Protein AF-N0B5R2-F1 (afdb_monomer_lite)

Structure (mmCIF, N/CA/C/O backbone):
data_AF-N0B5R2-F1
#
_entry.id   AF-N0B5R2-F1
#
loop_
_atom_site.group_PDB
_atom_site.id
_atom_site.type_symbol
_atom_site.label_atom_id
_atom_site.label_alt_id
_atom_site.label_comp_id
_atom_site.label_asym_id
_atom_site.label_entity_id
_atom_site.label_seq_id
_atom_site.pdbx_PDB_ins_code
_atom_site.Cartn_x
_atom_site.Cartn_y
_atom_site.Cartn_z
_atom_site.occupancy
_atom_site.B_iso_or_equiv
_atom_site.auth_seq_id
_atom_site.auth_comp_id
_atom_site.auth_asym_id
_atom_site.auth_atom_id
_atom_site.pdbx_PDB_model_num
ATOM 1 N N . MET A 1 1 ? 3.171 1.108 18.942 1.00 44.44 1 MET A N 1
ATOM 2 C CA . MET A 1 1 ? 3.605 0.472 17.682 1.00 44.44 1 MET A CA 1
ATOM 3 C C . MET A 1 1 ? 4.267 1.555 16.857 1.00 44.44 1 MET A C 1
ATOM 5 O O . MET A 1 1 ? 3.636 2.564 16.579 1.00 44.44 1 MET A O 1
ATOM 9 N N . THR A 1 2 ? 5.569 1.438 16.628 1.00 51.78 2 THR A N 1
ATOM 10 C CA . THR A 1 2 ? 6.369 2.449 15.932 1.00 51.78 2 THR A CA 1
ATOM 11 C C . THR A 1 2 ? 6.146 2.381 14.425 1.00 51.78 2 THR A C 1
ATOM 13 O O . THR A 1 2 ? 6.495 1.384 13.806 1.00 51.78 2 THR A O 1
ATOM 16 N N . GLY A 1 3 ? 5.661 3.483 13.854 1.00 72.31 3 GLY A N 1
ATOM 17 C CA . GLY A 1 3 ? 6.404 4.137 12.778 1.00 72.31 3 GLY A CA 1
ATOM 18 C C . GLY A 1 3 ? 6.271 3.560 11.376 1.00 72.31 3 GLY A C 1
ATOM 19 O O . GLY A 1 3 ? 7.284 3.467 10.700 1.00 72.31 3 GLY A O 1
ATOM 20 N N . LEU A 1 4 ? 5.059 3.225 10.926 1.00 86.00 4 LEU A N 1
ATOM 21 C CA . LEU A 1 4 ? 4.783 3.281 9.489 1.00 86.00 4 LEU A CA 1
ATOM 22 C C . LEU A 1 4 ? 4.556 4.747 9.127 1.00 86.00 4 LEU A C 1
ATOM 24 O O . LEU A 1 4 ? 3.554 5.343 9.522 1.00 86.00 4 LEU A O 1
ATOM 28 N N . LEU A 1 5 ? 5.517 5.342 8.434 1.00 90.19 5 LEU A N 1
ATOM 29 C CA . LEU A 1 5 ? 5.433 6.710 7.948 1.00 90.19 5 LEU A CA 1
ATOM 30 C C . LEU A 1 5 ? 5.167 6.702 6.442 1.00 90.19 5 LEU A C 1
ATOM 32 O O . LEU A 1 5 ? 5.578 5.768 5.749 1.00 90.19 5 LEU A O 1
ATOM 36 N N . PRO A 1 6 ? 4.529 7.756 5.899 1.00 90.62 6 PRO A N 1
ATOM 37 C CA . PRO A 1 6 ? 4.458 7.936 4.457 1.00 90.62 6 PRO A CA 1
ATOM 38 C C . PRO A 1 6 ? 5.842 7.761 3.825 1.00 90.62 6 PRO A C 1
ATOM 40 O O . PRO A 1 6 ? 6.829 8.250 4.373 1.00 90.62 6 PRO A O 1
ATOM 43 N N . PHE A 1 7 ? 5.898 7.089 2.682 1.00 92.31 7 PHE A N 1
ATOM 44 C CA . PHE A 1 7 ? 7.090 6.723 1.912 1.00 92.31 7 PHE A CA 1
ATOM 45 C C . PHE A 1 7 ? 7.958 5.607 2.477 1.00 92.31 7 PHE A C 1
ATOM 47 O O . PHE A 1 7 ? 8.950 5.255 1.841 1.00 92.31 7 PHE A O 1
ATOM 54 N N . ASP A 1 8 ? 7.620 5.016 3.619 1.00 94.94 8 AS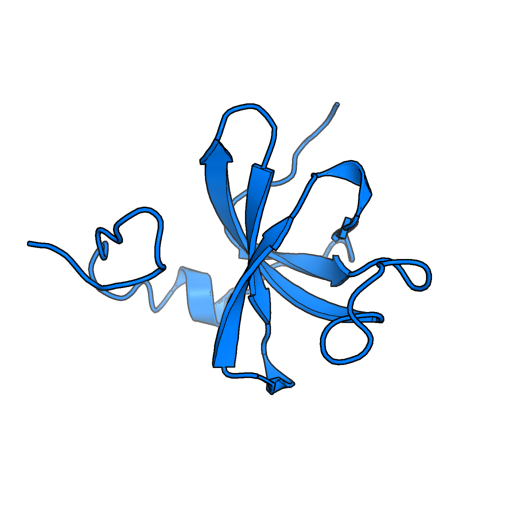P A N 1
ATOM 55 C CA . ASP A 1 8 ? 8.339 3.825 4.061 1.00 94.94 8 ASP A CA 1
ATOM 56 C C . ASP A 1 8 ? 8.078 2.678 3.086 1.00 94.94 8 ASP A C 1
ATOM 58 O O . ASP A 1 8 ? 6.930 2.381 2.745 1.00 94.94 8 ASP A O 1
ATOM 62 N N . VAL A 1 9 ? 9.156 2.041 2.628 1.00 96.19 9 VAL A N 1
ATOM 63 C CA . VAL A 1 9 ? 9.078 0.906 1.710 1.00 96.19 9 VAL A CA 1
ATOM 64 C C . VAL A 1 9 ? 8.752 -0.340 2.514 1.00 96.19 9 VAL A C 1
ATOM 66 O O . VAL A 1 9 ? 9.477 -0.707 3.450 1.00 96.19 9 VAL A O 1
ATOM 69 N N . VAL A 1 10 ? 7.686 -1.018 2.111 1.00 97.00 10 VAL A N 1
ATOM 70 C CA . VAL A 1 10 ? 7.141 -2.195 2.779 1.00 97.00 10 VAL A CA 1
ATOM 71 C C . VAL A 1 10 ? 7.037 -3.389 1.835 1.00 97.00 10 VAL A C 1
ATOM 73 O O . VAL A 1 10 ? 6.991 -3.244 0.612 1.00 97.00 10 VAL A O 1
ATOM 76 N N . VAL A 1 11 ? 7.002 -4.578 2.429 1.00 97.38 11 VAL A N 1
ATOM 77 C CA . VAL A 1 11 ? 6.628 -5.839 1.782 1.00 97.38 11 VAL A CA 1
ATOM 78 C C . VAL A 1 11 ? 5.314 -6.304 2.388 1.00 97.38 11 VAL A C 1
ATOM 80 O O . VAL A 1 11 ? 5.164 -6.291 3.613 1.00 97.38 11 VAL A O 1
ATOM 83 N N . ILE A 1 12 ? 4.381 -6.717 1.541 1.00 96.81 12 ILE A N 1
ATOM 84 C CA . ILE A 1 12 ? 3.084 -7.249 1.959 1.00 96.81 12 ILE A CA 1
ATOM 85 C C . ILE A 1 12 ? 3.274 -8.699 2.401 1.00 96.81 12 ILE A C 1
ATOM 87 O O . ILE A 1 12 ? 4.024 -9.451 1.775 1.00 96.81 12 ILE A O 1
ATOM 91 N N . ALA A 1 13 ? 2.661 -9.071 3.521 1.00 95.69 13 ALA A N 1
ATOM 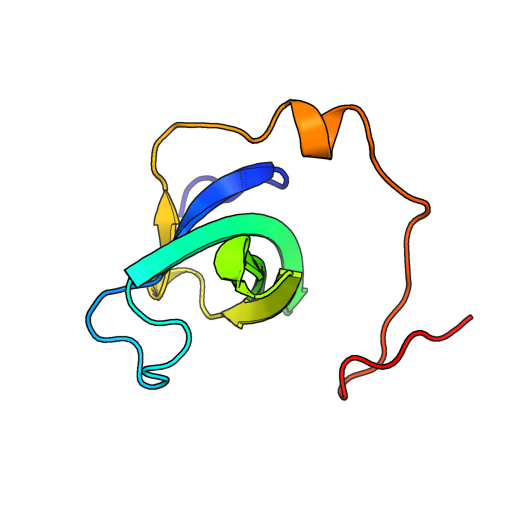92 C CA . ALA A 1 13 ? 2.907 -10.331 4.201 1.00 95.69 13 ALA A CA 1
ATOM 93 C C . ALA A 1 13 ? 2.683 -11.528 3.265 1.00 95.69 13 ALA A C 1
ATOM 95 O O . ALA A 1 13 ? 1.795 -11.527 2.414 1.00 95.69 13 ALA A O 1
ATOM 96 N N . SER A 1 14 ? 3.522 -12.555 3.404 1.00 92.75 14 SER A N 1
ATOM 97 C CA . SER A 1 14 ? 3.500 -13.742 2.539 1.00 92.75 14 SER A CA 1
ATOM 98 C C . SER A 1 14 ? 2.283 -14.643 2.763 1.00 92.75 14 SER A C 1
ATOM 100 O O . SER A 1 14 ? 2.076 -15.588 2.012 1.00 92.75 14 SER A O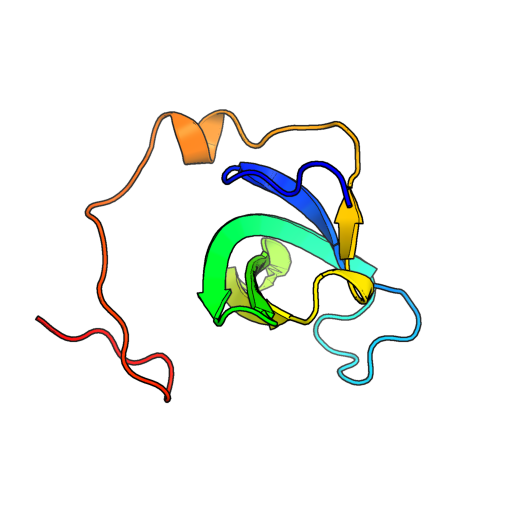 1
ATOM 102 N N . ASP A 1 15 ? 1.517 -14.393 3.815 1.00 92.50 15 ASP A N 1
ATOM 103 C CA . ASP A 1 15 ? 0.274 -15.063 4.181 1.00 92.50 15 ASP A CA 1
ATOM 104 C C . ASP A 1 15 ? -0.963 -14.178 3.948 1.00 92.50 15 ASP A C 1
ATOM 106 O O . ASP A 1 15 ? -2.071 -14.598 4.270 1.00 92.50 15 ASP A O 1
ATOM 110 N N . PHE A 1 16 ? -0.798 -12.988 3.352 1.00 93.81 16 PHE A N 1
ATOM 111 C CA . PHE A 1 16 ? -1.912 -12.101 3.016 1.00 93.81 16 PHE A CA 1
ATOM 112 C C . PHE A 1 16 ? -2.880 -12.767 2.032 1.00 93.81 16 PHE A C 1
ATOM 114 O O . PHE A 1 16 ? -2.444 -13.405 1.078 1.00 93.81 16 PHE A O 1
ATOM 121 N N . GLU A 1 17 ? -4.186 -12.636 2.243 1.00 92.19 17 GLU A N 1
ATOM 122 C CA . GLU A 1 17 ? -5.202 -13.437 1.545 1.00 92.19 17 GLU A CA 1
ATOM 123 C C . GLU A 1 17 ? -5.197 -13.285 0.015 1.00 92.19 17 GLU A C 1
ATOM 125 O O . GLU A 1 17 ? -5.366 -14.279 -0.689 1.00 92.19 17 GLU A O 1
ATOM 130 N N . ASP A 1 18 ? -4.926 -12.081 -0.489 1.00 91.44 18 ASP A N 1
ATOM 131 C CA . ASP A 1 18 ? -4.913 -11.766 -1.918 1.00 91.44 18 ASP A CA 1
ATOM 132 C C . ASP A 1 18 ? -3.557 -12.134 -2.554 1.00 91.44 18 ASP A C 1
ATOM 134 O O . ASP A 1 18 ? -2.510 -11.547 -2.256 1.00 91.44 18 ASP A O 1
ATOM 138 N N . GLU A 1 19 ? -3.578 -13.142 -3.430 1.00 93.44 19 GLU A N 1
ATOM 139 C CA . GLU A 1 19 ? -2.396 -13.674 -4.114 1.00 93.44 19 GLU A CA 1
ATOM 140 C C . GLU A 1 19 ? -1.773 -12.686 -5.107 1.00 93.44 19 GLU A C 1
ATOM 142 O O . GLU A 1 19 ? -0.559 -12.737 -5.317 1.00 93.44 19 GLU A O 1
ATOM 147 N N . ASP A 1 20 ? -2.558 -11.760 -5.669 1.00 89.94 20 ASP A N 1
ATOM 148 C CA . ASP A 1 20 ? -2.054 -10.791 -6.646 1.00 89.94 20 ASP A CA 1
ATOM 149 C C . ASP A 1 20 ? -1.131 -9.764 -5.988 1.00 89.94 20 ASP A C 1
ATOM 151 O O . ASP A 1 20 ? -0.292 -9.160 -6.657 1.00 89.94 20 ASP A O 1
ATOM 155 N N . VAL A 1 21 ? -1.252 -9.574 -4.674 1.00 93.31 21 VAL A N 1
ATOM 156 C CA . VAL A 1 21 ? -0.533 -8.542 -3.921 1.00 93.31 21 VAL A CA 1
ATOM 157 C C . VAL A 1 21 ? 0.405 -9.103 -2.842 1.00 93.31 21 VAL A C 1
ATOM 159 O O . VAL A 1 21 ? 1.383 -8.453 -2.457 1.00 93.31 21 VAL A O 1
ATOM 162 N N . ARG A 1 22 ? 0.177 -10.336 -2.385 1.00 94.88 22 ARG A N 1
ATOM 163 C CA . ARG A 1 22 ? 1.025 -11.054 -1.425 1.00 94.88 22 ARG A CA 1
ATOM 164 C C . ARG A 1 22 ? 2.504 -11.032 -1.821 1.00 94.88 22 ARG A C 1
ATOM 166 O O . ARG A 1 22 ? 2.884 -11.359 -2.942 1.00 94.88 22 ARG A O 1
ATOM 173 N N . GLY A 1 23 ? 3.370 -10.680 -0.870 1.00 96.12 23 GLY A N 1
ATOM 174 C CA . GLY A 1 23 ? 4.822 -10.638 -1.076 1.00 96.12 23 GLY A CA 1
ATOM 175 C C . GLY A 1 23 ? 5.317 -9.489 -1.959 1.00 96.12 23 GLY A C 1
ATOM 176 O O . GLY A 1 23 ? 6.531 -9.331 -2.114 1.00 96.12 23 GLY A O 1
ATOM 177 N N . LYS A 1 24 ? 4.422 -8.669 -2.525 1.00 96.94 24 LYS A N 1
ATOM 178 C CA . LYS A 1 24 ? 4.814 -7.521 -3.343 1.00 96.94 24 LYS A CA 1
ATOM 179 C C . LYS A 1 24 ? 5.333 -6.374 -2.493 1.00 96.94 24 LYS A C 1
ATOM 181 O O . LYS A 1 24 ? 5.064 -6.259 -1.294 1.00 96.94 24 LYS A O 1
ATOM 186 N N . ARG A 1 25 ? 6.113 -5.520 -3.150 1.00 97.06 25 ARG A N 1
ATOM 187 C CA . ARG A 1 25 ? 6.692 -4.314 -2.563 1.00 97.06 25 ARG A CA 1
ATOM 188 C C . ARG A 1 25 ? 5.859 -3.092 -2.906 1.00 97.06 25 ARG A C 1
ATOM 190 O O . ARG A 1 25 ? 5.307 -2.985 -3.999 1.00 97.06 25 ARG A O 1
ATOM 197 N N . GLY A 1 26 ? 5.844 -2.154 -1.976 1.00 95.44 26 GLY A N 1
ATOM 198 C CA . GLY A 1 26 ? 5.208 -0.861 -2.150 1.00 95.44 26 GLY A CA 1
ATOM 199 C C . GLY A 1 26 ? 5.758 0.171 -1.182 1.00 95.44 26 GLY A C 1
ATOM 200 O O . GLY A 1 26 ? 6.649 -0.136 -0.385 1.00 95.44 26 GLY A O 1
ATOM 201 N N . HIS A 1 27 ? 5.199 1.375 -1.218 1.00 95.06 27 HIS A N 1
ATOM 202 C CA . HIS A 1 27 ? 5.421 2.374 -0.177 1.00 95.06 27 HIS A CA 1
ATOM 203 C C . HIS A 1 27 ? 4.112 2.794 0.484 1.00 95.06 27 HIS A C 1
ATOM 205 O O . HIS A 1 27 ? 3.044 2.781 -0.130 1.00 95.06 27 HIS A O 1
ATOM 211 N N . ILE A 1 28 ? 4.207 3.191 1.750 1.00 93.88 28 ILE A N 1
ATOM 212 C CA . ILE A 1 28 ? 3.078 3.730 2.509 1.00 93.88 28 ILE A CA 1
ATOM 213 C C . ILE A 1 28 ? 2.694 5.095 1.933 1.00 93.88 28 ILE A C 1
ATOM 215 O O . ILE A 1 28 ? 3.528 5.993 1.865 1.00 93.88 28 ILE A O 1
ATOM 219 N N . ILE A 1 29 ? 1.430 5.300 1.572 1.00 90.56 29 ILE A N 1
ATOM 220 C CA . ILE A 1 29 ? 0.929 6.635 1.203 1.00 90.56 29 ILE A CA 1
ATOM 221 C C . ILE A 1 29 ? 0.453 7.415 2.438 1.00 90.56 29 ILE A C 1
ATOM 223 O O . ILE A 1 29 ? 0.558 8.642 2.480 1.00 90.56 29 ILE A O 1
ATOM 227 N N . GLY A 1 30 ? 0.001 6.701 3.474 1.00 88.44 30 GLY A N 1
ATOM 228 C CA . GLY A 1 30 ? -0.444 7.256 4.748 1.00 88.44 30 GLY A CA 1
ATOM 229 C C . GLY A 1 30 ? -1.490 6.387 5.444 1.00 88.44 30 GLY A C 1
ATOM 230 O O . GLY A 1 30 ? -1.807 5.287 4.993 1.00 88.44 30 GLY A O 1
ATOM 231 N N . GLU A 1 31 ? -2.017 6.905 6.550 1.00 90.00 31 GLU A N 1
ATOM 232 C CA . GLU A 1 31 ? -3.179 6.343 7.243 1.00 90.00 31 GLU A CA 1
ATOM 233 C C . GLU A 1 31 ? -4.447 6.608 6.418 1.00 90.00 31 GLU A C 1
ATOM 235 O O . GLU A 1 31 ? -4.688 7.742 5.998 1.00 90.00 31 GLU A O 1
ATOM 240 N N . VAL A 1 32 ? -5.235 5.560 6.168 1.00 86.62 32 VAL A N 1
ATOM 241 C CA . VAL A 1 32 ? -6.533 5.653 5.473 1.00 86.62 32 VAL A CA 1
ATOM 242 C C . VAL A 1 32 ? -7.667 5.609 6.493 1.00 86.62 32 VAL A C 1
ATOM 244 O O . VAL A 1 32 ? -8.601 6.407 6.427 1.00 86.62 32 VAL A O 1
ATOM 247 N N . THR A 1 33 ? -7.559 4.704 7.466 1.00 87.19 33 THR A N 1
ATOM 248 C CA . THR A 1 33 ? -8.433 4.606 8.639 1.00 87.19 33 THR A CA 1
ATOM 249 C C . THR A 1 33 ? -7.576 4.323 9.877 1.00 87.19 33 THR A C 1
ATOM 251 O O . THR A 1 33 ? -6.424 3.914 9.729 1.00 87.19 33 THR A O 1
ATOM 254 N N . PRO A 1 34 ? -8.110 4.439 11.108 1.00 87.75 34 PRO A N 1
ATOM 255 C CA . PRO A 1 34 ? -7.346 4.107 12.316 1.00 87.75 34 PRO A CA 1
ATOM 256 C C . PRO A 1 34 ? -6.801 2.667 12.363 1.00 87.75 34 PRO A C 1
ATOM 258 O O . PRO A 1 34 ? -5.967 2.354 13.211 1.00 87.75 34 PRO A O 1
ATOM 261 N N . THR A 1 35 ? -7.290 1.778 11.492 1.00 90.00 35 THR A N 1
ATOM 262 C CA . THR A 1 35 ? -6.882 0.370 11.396 1.00 90.00 35 THR A CA 1
ATOM 263 C C . THR A 1 35 ? -6.205 0.019 10.075 1.00 90.00 35 THR A C 1
ATOM 265 O O . THR A 1 35 ? -5.771 -1.118 9.920 1.00 90.00 35 THR A O 1
ATOM 268 N N . GLU A 1 36 ? -6.109 0.949 9.123 1.00 92.38 36 GLU A N 1
ATOM 269 C CA . GLU A 1 36 ? -5.613 0.664 7.776 1.00 92.38 36 GLU A CA 1
ATOM 270 C C . GLU A 1 36 ? -4.655 1.740 7.276 1.00 92.38 36 GLU A C 1
ATOM 272 O O . GLU A 1 36 ? -4.870 2.947 7.417 1.00 92.38 36 GLU A O 1
ATOM 277 N N . VAL A 1 37 ? -3.614 1.277 6.597 1.00 93.44 37 VAL A N 1
ATOM 278 C CA . VAL A 1 37 ? -2.681 2.107 5.844 1.00 93.44 37 VAL A CA 1
ATOM 279 C C . VAL A 1 37 ? -2.876 1.872 4.358 1.00 93.44 37 VAL A C 1
ATOM 281 O O . VAL A 1 37 ? -3.143 0.757 3.914 1.00 93.44 37 VAL A O 1
ATOM 284 N N . GLY A 1 38 ? -2.710 2.930 3.577 1.00 92.88 38 GLY A N 1
ATOM 285 C CA . GLY A 1 38 ? -2.643 2.817 2.131 1.00 92.88 38 GLY A CA 1
ATOM 286 C C . GLY A 1 38 ? -1.229 2.429 1.717 1.00 92.88 38 GLY A C 1
ATOM 287 O O . GLY A 1 38 ? -0.262 3.068 2.145 1.00 92.88 38 GLY A O 1
ATOM 288 N N . VAL A 1 39 ? -1.104 1.428 0.853 1.00 94.50 39 VAL A N 1
ATOM 289 C CA . VAL A 1 39 ? 0.160 1.025 0.232 1.00 94.50 39 VAL A CA 1
ATOM 290 C C . VAL A 1 39 ? 0.023 1.121 -1.275 1.00 94.50 39 VAL A C 1
ATOM 292 O O . VAL A 1 39 ? -0.828 0.455 -1.857 1.00 94.50 39 VAL A O 1
ATOM 295 N N . PHE A 1 40 ? 0.872 1.927 -1.909 1.00 93.94 40 PHE A N 1
ATOM 296 C CA . PHE A 1 40 ? 1.029 1.909 -3.360 1.00 93.94 40 PHE A CA 1
ATOM 297 C C . PHE A 1 40 ? 1.953 0.755 -3.745 1.00 93.94 40 PHE A C 1
ATOM 299 O O . PHE A 1 40 ? 3.124 0.752 -3.364 1.00 93.94 40 PHE A O 1
ATOM 306 N N . VAL A 1 41 ? 1.426 -0.227 -4.470 1.00 95.00 41 VAL A N 1
ATOM 307 C CA . VAL A 1 41 ? 2.139 -1.440 -4.883 1.00 95.00 41 VAL A CA 1
ATOM 308 C C . VAL A 1 41 ? 2.773 -1.198 -6.244 1.00 95.00 41 VAL A C 1
ATOM 310 O O . VAL A 1 41 ? 2.063 -0.946 -7.215 1.00 95.00 41 VAL A O 1
ATOM 313 N N . TYR A 1 42 ? 4.101 -1.293 -6.321 1.00 92.94 42 TYR A N 1
ATOM 314 C CA . TYR A 1 42 ? 4.853 -0.882 -7.511 1.00 92.94 42 TYR A CA 1
ATOM 315 C C . TYR A 1 42 ? 4.491 -1.694 -8.753 1.00 92.94 42 TYR A C 1
ATOM 317 O O . TYR A 1 42 ? 4.148 -1.115 -9.774 1.00 92.94 42 TYR A O 1
ATOM 325 N N . ASP A 1 43 ? 4.502 -3.025 -8.649 1.00 92.06 43 ASP A N 1
ATOM 326 C CA . ASP A 1 43 ? 4.252 -3.915 -9.793 1.00 92.06 43 ASP A CA 1
ATOM 327 C C . ASP A 1 43 ? 2.843 -3.765 -10.385 1.00 92.06 43 ASP A C 1
ATOM 329 O O . ASP A 1 43 ? 2.609 -4.154 -11.526 1.00 92.06 43 ASP A O 1
ATOM 333 N N . LEU A 1 44 ? 1.893 -3.286 -9.579 1.00 90.56 44 LEU A N 1
ATOM 334 C CA . LEU A 1 44 ? 0.484 -3.155 -9.951 1.00 90.56 44 LEU A CA 1
ATOM 335 C C . LEU A 1 44 ? 0.096 -1.702 -10.240 1.00 90.56 44 LEU A C 1
ATOM 337 O O . LEU A 1 44 ? -1.032 -1.453 -10.659 1.00 90.56 44 LEU A O 1
ATOM 341 N N . GLU A 1 45 ? 1.000 -0.762 -9.957 1.00 90.94 45 GLU A N 1
ATOM 342 C CA . GLU A 1 45 ? 0.797 0.685 -10.047 1.00 90.94 45 GLU A CA 1
ATOM 343 C C . GLU A 1 45 ? -0.528 1.154 -9.416 1.00 90.94 45 GLU A C 1
ATOM 345 O O . GLU A 1 45 ? -1.222 2.037 -9.923 1.00 90.94 45 GLU A O 1
ATOM 350 N N . ARG A 1 46 ? -0.910 0.536 -8.290 1.00 89.50 46 ARG A N 1
ATOM 351 C CA . ARG A 1 46 ? -2.213 0.747 -7.646 1.00 89.50 46 ARG A CA 1
ATOM 352 C C . ARG A 1 46 ? -2.124 0.645 -6.122 1.00 89.50 46 ARG A C 1
ATOM 354 O O . ARG A 1 46 ? -1.191 0.065 -5.570 1.00 89.50 46 ARG A O 1
ATOM 361 N N . VAL A 1 47 ? -3.094 1.256 -5.441 1.00 90.62 47 VAL A N 1
ATOM 362 C CA . VAL A 1 47 ? -3.170 1.333 -3.976 1.00 90.62 47 VAL A CA 1
ATOM 363 C C . VAL A 1 47 ? -4.057 0.232 -3.392 1.00 90.62 47 VAL A C 1
ATOM 365 O O . VAL A 1 47 ? -5.168 0.017 -3.877 1.00 90.62 47 VAL A O 1
ATOM 368 N N . TRP A 1 48 ? -3.587 -0.386 -2.307 1.00 93.25 48 TRP A N 1
ATOM 369 C CA . TRP A 1 48 ? -4.362 -1.259 -1.420 1.00 93.25 48 TRP A CA 1
ATOM 370 C C . TRP A 1 48 ? -4.461 -0.648 -0.022 1.00 93.25 48 TRP A C 1
ATOM 372 O O . TRP A 1 48 ? -3.501 -0.051 0.469 1.00 93.25 48 TRP A O 1
ATOM 382 N N . CYS A 1 49 ? -5.611 -0.829 0.624 1.00 93.19 49 CYS A N 1
ATOM 383 C CA . CYS A 1 49 ? -5.792 -0.557 2.048 1.00 93.19 49 CYS A CA 1
ATOM 384 C C . CYS A 1 49 ? -5.487 -1.841 2.814 1.00 93.19 49 CYS A C 1
ATOM 386 O O . CYS A 1 49 ? -6.118 -2.865 2.564 1.00 93.19 49 CYS A O 1
ATOM 388 N N . LEU A 1 50 ? -4.497 -1.799 3.700 1.00 93.19 50 LEU A N 1
ATOM 389 C CA . LEU A 1 50 ? -3.993 -2.973 4.409 1.00 93.19 50 LEU A CA 1
ATOM 390 C C . LEU A 1 50 ? -3.941 -2.698 5.904 1.00 93.19 50 LEU A C 1
ATOM 392 O O . LEU A 1 50 ? -3.646 -1.574 6.323 1.00 93.19 50 LEU A O 1
ATOM 396 N N . HIS A 1 51 ? -4.147 -3.729 6.721 1.00 94.19 51 HIS A N 1
ATOM 397 C CA . HIS A 1 51 ? -3.882 -3.596 8.143 1.00 94.19 51 HIS A CA 1
ATOM 398 C C . HIS A 1 51 ? -2.363 -3.424 8.359 1.00 94.19 51 HIS A C 1
ATOM 400 O O . HIS A 1 51 ? -1.565 -4.101 7.706 1.00 94.19 51 HIS A O 1
ATOM 406 N N . PRO A 1 52 ? -1.903 -2.584 9.306 1.00 93.19 52 PRO A N 1
ATOM 407 C CA . PRO A 1 52 ? -0.476 -2.422 9.609 1.00 93.19 52 PRO A CA 1
ATOM 408 C C . PRO A 1 52 ? 0.277 -3.731 9.912 1.00 93.19 52 PRO A C 1
ATOM 410 O O . PRO A 1 52 ? 1.489 -3.815 9.725 1.00 93.19 52 PRO A O 1
ATOM 413 N N . ASN A 1 53 ? -0.436 -4.762 10.376 1.00 94.12 53 ASN A N 1
ATOM 414 C CA . ASN A 1 53 ? 0.133 -6.088 10.649 1.00 94.12 53 ASN A CA 1
ATOM 415 C C . ASN A 1 53 ? 0.355 -6.939 9.391 1.00 94.12 53 ASN A C 1
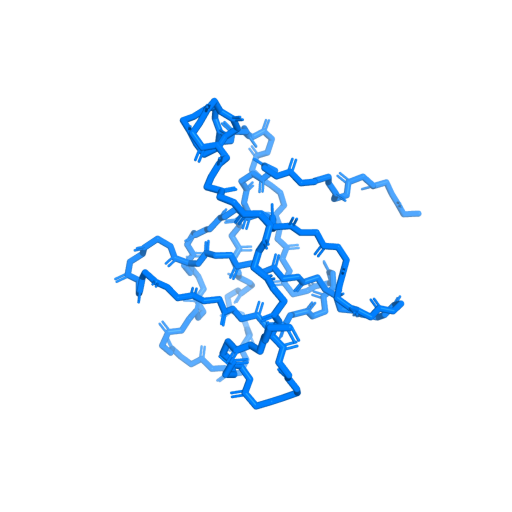ATOM 417 O O . ASN A 1 53 ? 1.080 -7.931 9.481 1.00 94.12 53 ASN A O 1
ATOM 421 N N . ASP A 1 54 ? -0.191 -6.541 8.246 1.00 95.50 54 ASP A N 1
ATOM 422 C CA . ASP A 1 54 ? -0.044 -7.247 6.968 1.00 95.50 54 ASP A CA 1
ATOM 423 C C . ASP A 1 54 ? 1.128 -6.701 6.151 1.00 95.50 54 ASP A C 1
ATOM 425 O O . ASP A 1 54 ? 1.381 -7.138 5.032 1.00 95.50 54 ASP A O 1
ATOM 429 N N . VAL A 1 55 ? 1.881 -5.749 6.704 1.00 95.06 55 VAL A N 1
ATOM 430 C CA . VAL A 1 55 ? 3.044 -5.156 6.050 1.00 95.06 55 VAL A CA 1
ATOM 431 C C . VAL A 1 55 ? 4.279 -5.253 6.934 1.00 95.06 55 VAL A C 1
ATOM 433 O O . VAL A 1 55 ? 4.220 -5.220 8.166 1.00 95.06 55 VAL A O 1
ATOM 436 N N . ARG A 1 56 ? 5.442 -5.406 6.308 1.00 95.31 56 ARG A N 1
ATOM 437 C CA . ARG A 1 56 ? 6.746 -5.413 6.979 1.00 95.31 56 ARG A CA 1
ATOM 438 C C . ARG A 1 56 ? 7.602 -4.312 6.385 1.00 95.31 56 ARG A C 1
ATOM 440 O O . ARG A 1 56 ? 7.776 -4.256 5.170 1.00 95.31 56 ARG A O 1
ATOM 447 N N . THR A 1 57 ? 8.133 -3.436 7.232 1.00 92.75 57 THR A N 1
ATOM 448 C CA . THR A 1 57 ? 9.051 -2.392 6.774 1.00 92.75 57 THR A CA 1
ATOM 449 C C . THR A 1 57 ? 10.349 -3.025 6.297 1.00 92.75 57 THR A C 1
ATOM 451 O O . THR A 1 57 ? 10.854 -3.985 6.875 1.00 92.75 57 THR A O 1
ATOM 454 N N . THR A 1 58 ? 10.901 -2.472 5.225 1.00 94.31 58 THR A N 1
ATOM 455 C CA . THR A 1 58 ? 12.223 -2.869 4.721 1.00 94.31 58 THR A CA 1
ATOM 456 C C . THR A 1 58 ? 13.353 -2.042 5.337 1.00 94.31 58 THR A C 1
ATOM 458 O O . THR A 1 58 ? 14.522 -2.308 5.078 1.00 94.31 58 THR A O 1
ATOM 461 N N . GLY A 1 59 ? 13.013 -1.001 6.107 1.00 92.25 59 GLY A N 1
ATOM 462 C CA . GLY A 1 59 ? 13.942 0.038 6.561 1.00 92.25 59 GLY A CA 1
ATOM 463 C C . GLY A 1 59 ? 14.313 1.063 5.479 1.00 92.25 59 GLY A C 1
ATOM 464 O O . GLY A 1 59 ? 14.958 2.061 5.788 1.00 92.25 59 GLY A O 1
ATOM 465 N N . GLY A 1 60 ? 13.903 0.840 4.226 1.00 93.94 60 GLY A N 1
ATOM 466 C CA . GLY A 1 60 ? 14.072 1.780 3.122 1.00 93.94 60 GLY A CA 1
ATOM 467 C C . GLY A 1 60 ? 12.940 2.802 3.035 1.00 93.94 60 GLY A C 1
ATOM 468 O O . GLY A 1 60 ? 11.843 2.580 3.548 1.00 93.94 60 GLY A O 1
ATOM 469 N N . ARG A 1 61 ? 13.204 3.909 2.335 1.00 93.56 61 ARG A N 1
ATOM 470 C CA . ARG A 1 61 ? 12.198 4.919 1.984 1.00 93.56 61 ARG A CA 1
ATOM 471 C C . ARG A 1 61 ? 12.218 5.204 0.492 1.00 93.56 61 ARG A C 1
ATOM 473 O O . ARG A 1 61 ? 13.281 5.189 -0.128 1.00 93.56 61 ARG A O 1
ATOM 480 N N . ASP A 1 62 ? 11.046 5.480 -0.054 1.00 92.00 62 ASP A N 1
ATOM 481 C CA . ASP A 1 62 ? 10.865 5.849 -1.449 1.00 92.00 62 ASP A CA 1
ATOM 482 C C . ASP A 1 62 ? 11.099 7.354 -1.626 1.00 92.00 62 ASP A C 1
ATOM 484 O O . ASP A 1 62 ? 10.195 8.182 -1.496 1.00 92.00 62 ASP A O 1
ATOM 488 N N . ILE A 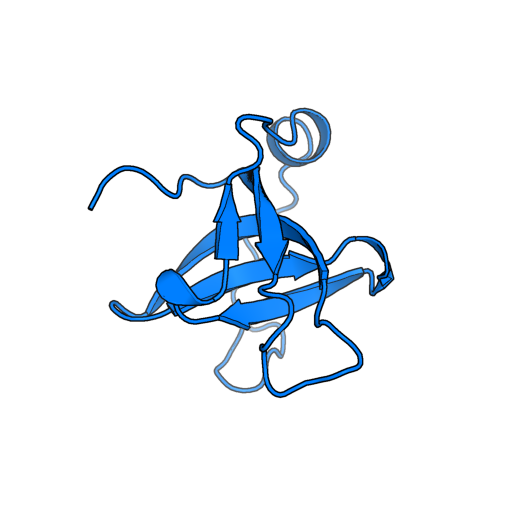1 63 ? 12.363 7.713 -1.858 1.00 90.38 63 ILE A N 1
ATOM 489 C CA . ILE A 1 63 ? 12.790 9.107 -2.022 1.00 90.38 63 ILE A CA 1
ATOM 490 C C . ILE A 1 63 ? 12.229 9.715 -3.311 1.00 90.38 63 ILE A C 1
ATOM 492 O O . ILE A 1 63 ? 11.965 10.916 -3.358 1.00 90.38 63 ILE A O 1
ATOM 496 N N . GLU A 1 64 ? 12.026 8.905 -4.349 1.00 88.38 64 GLU A N 1
ATOM 497 C CA . GLU A 1 64 ? 11.455 9.373 -5.608 1.00 88.38 64 GLU A CA 1
ATOM 498 C C . GLU A 1 64 ? 9.992 9.769 -5.408 1.00 88.38 64 GLU A C 1
ATOM 500 O O . GLU A 1 64 ? 9.644 10.921 -5.665 1.00 88.38 64 GLU A O 1
ATOM 505 N N . ALA A 1 65 ? 9.172 8.891 -4.825 1.00 85.38 65 ALA A N 1
ATOM 506 C CA . ALA A 1 65 ? 7.789 9.211 -4.473 1.00 85.38 65 ALA A CA 1
ATOM 507 C C . ALA A 1 65 ? 7.693 10.385 -3.480 1.00 85.38 65 ALA A C 1
ATOM 509 O O . ALA A 1 65 ? 6.766 11.196 -3.551 1.00 85.38 65 ALA A O 1
ATOM 510 N N . GLN A 1 66 ? 8.663 10.519 -2.569 1.00 85.19 66 GLN A N 1
ATOM 511 C CA . GLN A 1 66 ? 8.727 11.648 -1.641 1.00 85.19 66 GLN A CA 1
ATOM 512 C C . GLN A 1 66 ? 8.978 12.984 -2.359 1.00 85.19 66 GLN A C 1
ATOM 514 O O . GLN A 1 66 ? 8.357 13.992 -2.011 1.00 85.19 66 GLN A O 1
ATOM 519 N N . ASN A 1 67 ? 9.883 13.003 -3.340 1.00 85.19 67 ASN A N 1
ATOM 520 C CA . ASN A 1 67 ? 10.237 14.203 -4.101 1.00 85.19 67 ASN A CA 1
ATOM 521 C C . ASN A 1 67 ? 9.183 14.551 -5.160 1.00 85.19 67 ASN A C 1
ATOM 523 O O . ASN A 1 67 ? 8.912 15.727 -5.394 1.00 85.19 67 ASN A O 1
ATOM 527 N N . TYR A 1 68 ? 8.560 13.537 -5.759 1.00 78.69 68 TYR A N 1
ATOM 528 C CA . TYR A 1 68 ? 7.491 13.659 -6.745 1.00 78.69 68 TYR A CA 1
ATOM 529 C C . TYR A 1 68 ? 6.122 13.423 -6.108 1.00 78.69 68 TYR A C 1
ATOM 531 O O . TYR A 1 68 ? 5.315 12.645 -6.618 1.00 78.69 68 TYR A O 1
ATOM 539 N N . ARG A 1 69 ? 5.822 14.113 -4.996 1.00 62.94 69 ARG A N 1
ATOM 540 C CA . ARG A 1 69 ? 4.442 14.157 -4.503 1.00 62.94 69 ARG A CA 1
ATOM 541 C C . ARG A 1 69 ? 3.572 14.788 -5.585 1.00 62.94 69 ARG A C 1
ATOM 543 O O . ARG A 1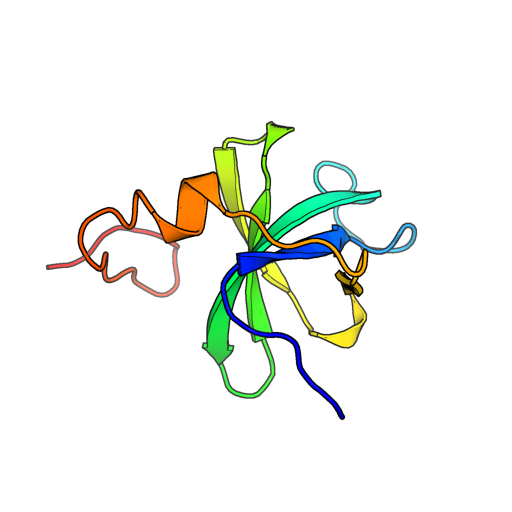 69 ? 3.563 16.008 -5.750 1.00 62.94 69 ARG A O 1
ATOM 550 N N . GLY A 1 70 ? 2.837 13.946 -6.307 1.00 62.34 70 GLY A N 1
ATOM 551 C CA . GLY A 1 70 ? 1.693 14.386 -7.089 1.00 62.34 70 GLY A CA 1
ATOM 552 C C . GLY A 1 70 ? 0.720 15.187 -6.209 1.00 62.34 70 GLY A C 1
ATOM 553 O O . GLY A 1 70 ? 0.826 15.161 -4.975 1.00 62.34 70 GLY A O 1
ATOM 554 N N . PRO A 1 71 ? -0.221 15.928 -6.814 1.00 60.53 71 PRO A N 1
ATOM 555 C CA . PRO A 1 71 ? -1.241 16.641 -6.051 1.00 60.53 71 PRO A CA 1
ATOM 556 C C . PRO A 1 71 ? -1.948 15.681 -5.087 1.00 60.53 71 PRO A C 1
ATOM 558 O O . PRO A 1 71 ? -2.123 14.506 -5.399 1.00 60.53 71 PRO A O 1
ATOM 561 N N . VAL A 1 72 ? -2.335 16.164 -3.903 1.00 63.34 72 VAL A N 1
ATOM 562 C CA . VAL A 1 72 ? -3.111 15.357 -2.951 1.00 63.34 72 VAL A CA 1
ATOM 563 C C . VAL A 1 72 ? -4.418 14.960 -3.631 1.00 63.34 72 VAL A C 1
ATOM 565 O O . VAL A 1 72 ? -5.244 15.821 -3.920 1.00 63.34 72 VAL A O 1
ATOM 568 N N . ILE A 1 73 ? -4.589 13.665 -3.892 1.00 64.12 73 ILE A N 1
ATOM 569 C CA . ILE A 1 73 ? -5.787 13.123 -4.530 1.00 64.12 73 ILE A CA 1
ATOM 570 C C . ILE A 1 73 ? -6.720 12.635 -3.427 1.00 64.12 73 ILE A C 1
ATOM 572 O O . ILE A 1 73 ? -6.331 11.810 -2.598 1.00 64.12 73 ILE A O 1
ATOM 576 N N . ARG A 1 74 ? -7.950 13.150 -3.394 1.00 64.50 74 ARG A N 1
ATOM 577 C CA . ARG A 1 74 ? -9.005 12.588 -2.550 1.00 64.50 74 ARG A CA 1
ATOM 578 C C . ARG A 1 74 ? -9.636 11.421 -3.294 1.00 64.50 74 ARG A C 1
ATOM 580 O O . ARG A 1 74 ? -9.933 11.526 -4.478 1.00 64.50 74 ARG A O 1
ATOM 587 N N . VAL A 1 75 ? -9.827 10.307 -2.600 1.00 65.06 75 VAL A N 1
ATOM 588 C CA . VAL A 1 75 ? -10.507 9.130 -3.144 1.00 65.06 75 VAL A CA 1
ATOM 589 C C . VAL A 1 75 ? -11.664 8.732 -2.241 1.00 65.06 75 VAL A C 1
ATOM 591 O O . VAL A 1 75 ? -11.593 8.895 -1.021 1.00 65.06 75 VAL A O 1
ATOM 594 N N . ASN A 1 76 ? -12.753 8.241 -2.828 1.00 73.69 76 ASN A N 1
ATOM 595 C CA . ASN A 1 76 ? -13.867 7.689 -2.065 1.00 73.69 76 ASN A CA 1
ATOM 596 C C . ASN A 1 76 ? -13.578 6.241 -1.624 1.00 73.69 76 ASN A C 1
ATOM 598 O O . ASN A 1 76 ? -12.559 5.646 -1.972 1.00 73.69 76 ASN A O 1
ATOM 602 N N . ARG A 1 77 ? -14.513 5.642 -0.878 1.00 59.31 77 ARG A N 1
ATOM 603 C CA . ARG A 1 77 ? -14.385 4.271 -0.347 1.00 59.31 77 ARG A CA 1
ATOM 604 C C . ARG A 1 77 ? -14.263 3.164 -1.407 1.00 59.31 77 ARG A C 1
ATOM 606 O O . ARG A 1 77 ? -13.998 2.025 -1.050 1.00 59.31 77 ARG A O 1
ATOM 613 N N . HIS A 1 78 ? -14.528 3.466 -2.677 1.00 66.19 78 HIS A N 1
ATOM 614 C CA . HIS A 1 78 ? -14.392 2.530 -3.796 1.00 66.19 78 HIS A CA 1
ATOM 615 C C . HIS A 1 78 ? -13.066 2.730 -4.552 1.00 66.19 78 HIS A C 1
ATOM 617 O O . HIS A 1 78 ? -12.819 2.055 -5.549 1.00 66.19 78 HIS A O 1
ATOM 623 N N . GLY A 1 79 ? -12.208 3.645 -4.085 1.00 59.38 79 GLY A N 1
ATOM 624 C CA . GLY A 1 79 ? -10.941 3.983 -4.730 1.00 59.38 79 GLY A CA 1
ATOM 625 C C . GLY A 1 79 ? -11.083 4.928 -5.925 1.00 59.38 79 GLY A C 1
ATOM 626 O O . GLY A 1 79 ? -10.134 5.076 -6.690 1.00 59.38 79 GLY A O 1
ATOM 627 N N . GLU A 1 80 ? -12.243 5.564 -6.108 1.00 69.38 80 GLU A N 1
ATOM 628 C CA . GLU A 1 80 ? -12.464 6.536 -7.184 1.00 69.38 80 GLU A CA 1
ATOM 629 C C . GLU A 1 80 ? -11.978 7.920 -6.758 1.00 69.38 80 GLU A C 1
ATOM 631 O O . GLU A 1 80 ? -12.226 8.337 -5.626 1.00 69.38 80 GLU A O 1
ATOM 636 N N . ILE A 1 81 ? -11.334 8.649 -7.671 1.00 70.12 81 ILE A N 1
ATOM 637 C CA . ILE A 1 81 ? -10.901 10.032 -7.442 1.00 70.12 81 ILE A CA 1
ATOM 638 C C . ILE A 1 81 ? -12.129 10.935 -7.297 1.00 70.12 81 ILE A C 1
ATOM 640 O O . ILE A 1 81 ? -13.022 10.919 -8.143 1.00 70.12 81 ILE A O 1
ATOM 644 N N . VAL A 1 82 ? -12.156 11.732 -6.232 1.00 73.75 82 VAL A N 1
ATOM 645 C CA . VAL A 1 82 ? -13.192 12.729 -5.948 1.00 73.75 82 VAL A CA 1
ATOM 646 C C . VAL A 1 82 ? -12.550 14.100 -5.739 1.00 73.75 82 VAL A C 1
ATOM 648 O O . VAL A 1 82 ? -11.450 14.184 -5.196 1.00 73.75 82 VAL A O 1
ATOM 651 N N . ASP A 1 83 ? -13.230 15.150 -6.194 1.00 65.38 83 ASP A N 1
ATOM 652 C CA . ASP A 1 83 ? -12.817 16.560 -6.059 1.00 65.38 83 ASP A CA 1
ATOM 653 C C . ASP A 1 83 ? -13.266 17.136 -4.696 1.00 65.38 83 ASP A C 1
ATOM 655 O O . ASP A 1 83 ? -14.443 16.912 -4.318 1.00 65.38 83 ASP A O 1
#

Radius of gyration: 12.26 Å; chains: 1; bounding box: 28×32×28 Å

Sequence (83 aa):
MTGLLPFDVVVIASDFEDEDVRGKRGHIIGEVTPTEVGVFVYDLERVWCLHPNDVRTTGGRDIEAQNYRGPVIRVNRHGEIVD

pLDDT: mean 86.06, std 12.56, range [44.44, 97.38]

Secondary structure (DSSP, 8-state):
-----TTEEEEE-TT-S-TTTTT-EEEEEEEEETTEEEEEEGGGTEEEEE-GGGEEEEEEE-HHHHHT-----EE-TTS-EE-

Foldseek 3Di:
DDDLDFQFKKFFDQPDPDPVRHRFIFTWRADPDPQWTWTQGDVVNDIDTDGPVRIDTPRDGDVVCVVPVDPDFDADPVRHTDD

Organism: NCBI:txid670307